Protein AF-A0A6G3MN27-F1 (afdb_monomer_lite)

InterPro domains:
  IPR003674 Oligosaccharyl transferase, STT3 subunit [PTHR13872] (2-127)

Radius of gyration: 28.74 Å; chains: 1; bounding box: 59×29×94 Å

Secondary structure (DSSP, 8-state):
-HHHHH-GGGHHHHHHHHHHHHHHHHHHHHHHHHHHHHHHHHHTS------------SSHHHHHHHHHHHHHHHHHHHHHHHHHHHHHHIIIIIS--SSSEEEE-TTS-EEEE-HHHHHHHHHHHH-

Structure (mmCIF, N/CA/C/O backbone):
data_AF-A0A6G3MN27-F1
#
_entry.id   AF-A0A6G3MN27-F1
#
loop_
_atom_site.group_PDB
_atom_site.id
_atom_site.type_symbol
_atom_site.label_atom_id
_atom_site.label_alt_id
_atom_site.label_comp_id
_atom_site.label_asym_id
_atom_site.label_entity_id
_atom_site.label_seq_id
_atom_site.pdbx_PDB_ins_code
_atom_site.Cartn_x
_atom_site.Cartn_y
_atom_site.Cartn_z
_atom_site.occupancy
_atom_site.B_iso_or_equiv
_atom_site.auth_seq_id
_atom_site.auth_comp_id
_atom_site.auth_asym_id
_atom_site.auth_atom_id
_atom_site.pdbx_PDB_model_num
ATOM 1 N N . SER A 1 1 ? -10.381 -13.792 -5.267 1.00 77.81 1 SER A N 1
ATOM 2 C CA . SER A 1 1 ? -9.095 -14.510 -5.131 1.00 77.81 1 SER A CA 1
ATOM 3 C C . SER A 1 1 ? -8.834 -15.523 -6.241 1.00 77.81 1 SER A C 1
ATOM 5 O O . SER A 1 1 ? -7.753 -15.462 -6.801 1.00 77.81 1 SER A O 1
ATOM 7 N N . TYR A 1 2 ? -9.793 -16.385 -6.619 1.00 86.44 2 TYR A N 1
ATOM 8 C CA . TYR A 1 2 ? -9.610 -17.426 -7.655 1.00 86.44 2 TYR A CA 1
ATOM 9 C C . TYR A 1 2 ? -8.958 -16.919 -8.960 1.00 86.44 2 TYR A C 1
ATOM 11 O O . TYR A 1 2 ? -7.882 -17.378 -9.324 1.00 86.44 2 TYR A O 1
ATOM 19 N N . PHE A 1 3 ? -9.525 -15.891 -9.599 1.00 78.25 3 PHE A N 1
ATOM 20 C CA . PHE A 1 3 ? -8.979 -15.343 -10.851 1.00 78.25 3 PHE A CA 1
ATOM 21 C C . PHE A 1 3 ? -7.600 -14.674 -10.706 1.00 78.25 3 PHE A C 1
ATOM 23 O O . PHE A 1 3 ? -6.769 -14.778 -11.601 1.00 78.25 3 PHE A O 1
ATOM 30 N N . SER A 1 4 ? -7.314 -14.043 -9.563 1.00 80.00 4 SER A N 1
ATOM 31 C CA . SER A 1 4 ? -6.003 -13.426 -9.301 1.00 80.00 4 SER A CA 1
ATOM 32 C C . SER A 1 4 ? -4.892 -14.458 -9.073 1.00 80.00 4 SER A C 1
ATOM 34 O O . SER A 1 4 ? -3.725 -14.100 -9.182 1.00 80.00 4 SER A O 1
ATOM 36 N N . GLY A 1 5 ? -5.234 -15.710 -8.744 1.00 83.94 5 GLY A N 1
ATOM 37 C CA . GLY A 1 5 ? -4.262 -16.795 -8.588 1.00 83.94 5 GLY A CA 1
ATOM 38 C C . GLY A 1 5 ? -3.822 -17.422 -9.913 1.00 83.94 5 GLY A C 1
ATOM 39 O O . GLY A 1 5 ? -2.773 -18.051 -9.964 1.00 83.94 5 GLY A O 1
ATOM 40 N N . VAL A 1 6 ? -4.601 -17.235 -10.986 1.00 88.50 6 VAL A N 1
ATOM 41 C CA . VAL A 1 6 ? -4.345 -17.842 -12.305 1.00 88.50 6 VAL A CA 1
ATOM 42 C C . VAL A 1 6 ? -3.518 -16.921 -13.210 1.00 88.50 6 VAL A C 1
ATOM 44 O O . VAL A 1 6 ? -2.755 -17.400 -14.043 1.00 88.50 6 VAL A O 1
ATOM 47 N N . MET A 1 7 ? -3.633 -15.597 -13.056 1.00 92.00 7 MET A N 1
ATOM 48 C CA . MET A 1 7 ? -2.937 -14.629 -13.910 1.00 92.00 7 MET A CA 1
ATOM 49 C C . MET A 1 7 ? -2.473 -13.404 -13.118 1.00 92.00 7 MET A C 1
ATOM 51 O O . MET A 1 7 ? -3.284 -12.690 -12.533 1.00 92.00 7 MET A O 1
ATOM 55 N N . VAL A 1 8 ? -1.170 -13.101 -13.181 1.00 86.12 8 VAL A N 1
ATOM 56 C CA . VAL A 1 8 ? -0.544 -11.990 -12.432 1.00 86.12 8 VAL A CA 1
ATOM 57 C C . VAL A 1 8 ? -1.164 -10.634 -12.778 1.00 86.12 8 VAL A C 1
ATOM 59 O O . VAL A 1 8 ? -1.385 -9.815 -11.895 1.00 86.12 8 VAL A O 1
ATOM 62 N N . ARG A 1 9 ? -1.525 -10.392 -14.045 1.00 88.75 9 ARG A N 1
ATOM 63 C CA . ARG A 1 9 ? -2.157 -9.125 -14.463 1.00 88.75 9 ARG A CA 1
ATOM 64 C C . ARG A 1 9 ? -3.534 -8.893 -13.828 1.00 88.75 9 ARG A C 1
ATOM 66 O O . ARG A 1 9 ? -3.924 -7.745 -13.645 1.00 88.75 9 ARG A O 1
ATOM 73 N N . LEU A 1 10 ? -4.245 -9.955 -13.440 1.00 87.56 10 LEU A N 1
ATOM 74 C CA . LEU A 1 10 ? -5.561 -9.843 -12.798 1.00 87.56 10 LEU A CA 1
ATOM 75 C C . LEU A 1 10 ? -5.478 -9.412 -11.326 1.00 87.56 10 LEU A C 1
ATOM 77 O O . LEU A 1 10 ? -6.509 -9.203 -10.694 1.00 87.56 10 LEU A O 1
ATOM 81 N N . ILE A 1 11 ? -4.276 -9.209 -10.777 1.00 90.44 11 ILE A N 1
ATOM 82 C CA . ILE A 1 11 ? -4.120 -8.629 -9.440 1.00 90.44 11 ILE A CA 1
ATOM 83 C C . ILE A 1 11 ? -4.647 -7.187 -9.372 1.00 90.44 11 ILE A C 1
ATOM 85 O O . ILE A 1 11 ? -5.184 -6.779 -8.344 1.00 90.44 11 ILE A O 1
ATOM 89 N N . GLN A 1 12 ? -4.575 -6.438 -10.480 1.00 88.94 12 GLN A N 1
ATOM 90 C CA . GLN A 1 12 ? -5.001 -5.034 -10.542 1.00 88.94 12 GLN A CA 1
ATOM 91 C C . GLN A 1 12 ? -6.516 -4.864 -10.343 1.00 88.94 12 GLN A C 1
ATOM 93 O O . GLN A 1 12 ? -6.956 -3.854 -9.799 1.00 88.94 12 GLN A O 1
ATOM 98 N N . THR A 1 13 ? -7.326 -5.856 -10.730 1.00 91.38 13 THR A N 1
ATOM 99 C CA . THR A 1 13 ? -8.786 -5.820 -10.527 1.00 91.38 13 THR A CA 1
ATOM 100 C C . THR A 1 13 ? -9.199 -6.282 -9.129 1.00 91.38 13 THR A C 1
ATOM 102 O O . THR A 1 13 ? -10.297 -5.964 -8.675 1.00 91.38 13 THR A O 1
ATOM 105 N N . LEU A 1 14 ? -8.320 -6.988 -8.410 1.00 89.38 14 LEU A N 1
ATOM 106 C CA . LEU A 1 14 ? -8.550 -7.416 -7.030 1.00 89.38 14 LEU A CA 1
ATOM 107 C C . LEU A 1 14 ? -8.323 -6.273 -6.026 1.00 89.38 14 LEU A C 1
ATOM 109 O O . LEU A 1 14 ? -9.031 -6.194 -5.019 1.00 89.38 14 LEU A O 1
ATOM 113 N N . THR A 1 15 ? -7.362 -5.385 -6.301 1.00 91.31 15 THR A N 1
ATOM 114 C CA . THR A 1 15 ? -6.977 -4.272 -5.420 1.00 91.31 15 THR A CA 1
ATOM 115 C C . THR A 1 15 ? -8.159 -3.429 -4.910 1.00 91.31 15 THR A C 1
ATOM 117 O O . THR A 1 15 ? -8.245 -3.261 -3.691 1.00 91.31 15 THR A O 1
ATOM 120 N N . PRO A 1 16 ? -9.102 -2.933 -5.744 1.00 93.62 16 PRO A N 1
ATOM 121 C CA . PRO A 1 16 ? -10.200 -2.100 -5.246 1.00 93.62 16 PRO A CA 1
ATOM 122 C C . PRO A 1 16 ? -11.128 -2.847 -4.277 1.00 93.62 16 PRO A C 1
ATOM 124 O O . PRO A 1 16 ? -11.489 -2.298 -3.238 1.00 93.62 16 PRO A O 1
ATOM 127 N N . ILE A 1 17 ? -11.450 -4.118 -4.551 1.00 92.69 17 ILE A N 1
ATOM 128 C CA . ILE A 1 17 ? -12.291 -4.935 -3.660 1.00 92.69 17 ILE A CA 1
ATOM 129 C C . ILE A 1 17 ? -11.612 -5.158 -2.305 1.00 92.69 17 ILE A C 1
ATOM 131 O O . ILE A 1 17 ? -12.254 -5.009 -1.265 1.00 92.69 17 ILE A O 1
ATOM 135 N N . VAL A 1 18 ? -10.316 -5.484 -2.294 1.00 93.06 18 VAL A N 1
ATOM 136 C CA . VAL A 1 18 ? -9.578 -5.737 -1.045 1.00 93.06 18 VAL A CA 1
ATOM 137 C C . VAL A 1 18 ? -9.527 -4.484 -0.174 1.00 93.06 18 VAL A C 1
ATOM 139 O O . VAL A 1 18 ? -9.749 -4.576 1.036 1.00 93.06 18 VAL A O 1
ATOM 142 N N . VAL A 1 19 ? -9.301 -3.312 -0.772 1.00 93.81 19 VAL A N 1
ATOM 143 C CA . VAL A 1 19 ? -9.285 -2.039 -0.036 1.00 93.81 19 VAL A CA 1
ATOM 144 C C . VAL A 1 19 ? -10.664 -1.734 0.553 1.00 93.81 19 VAL A C 1
ATOM 146 O O . VAL A 1 19 ? -10.752 -1.400 1.735 1.00 93.81 19 VAL A O 1
ATOM 149 N N . SER A 1 20 ? -11.747 -1.918 -0.208 1.00 95.56 20 SER A N 1
ATOM 150 C CA . SER A 1 20 ? -13.110 -1.703 0.296 1.00 95.56 20 SER A CA 1
ATOM 151 C C . SER A 1 20 ? -13.473 -2.652 1.443 1.00 95.56 20 SER A C 1
ATOM 153 O O . SER A 1 20 ? -13.966 -2.197 2.476 1.00 95.56 20 SER A O 1
ATOM 155 N N . CYS A 1 21 ? -13.189 -3.952 1.315 1.00 94.06 21 CYS A N 1
ATOM 156 C CA . CYS A 1 21 ? -13.440 -4.921 2.386 1.00 94.06 21 CYS A CA 1
ATOM 157 C C . CYS A 1 21 ? -12.616 -4.611 3.645 1.00 94.06 21 CYS A C 1
ATOM 159 O O . CYS A 1 21 ? -13.151 -4.649 4.755 1.00 94.06 21 CYS A O 1
ATOM 161 N N . THR A 1 22 ? -11.342 -4.243 3.477 1.00 93.31 22 THR A N 1
ATOM 162 C CA . THR A 1 22 ? -10.468 -3.849 4.593 1.00 93.31 22 THR A CA 1
ATOM 163 C C . THR A 1 22 ? -11.003 -2.596 5.290 1.00 93.31 22 THR A C 1
ATOM 165 O O . THR A 1 22 ? -11.087 -2.569 6.516 1.00 93.31 22 THR A O 1
ATOM 168 N N . ALA A 1 23 ? -11.447 -1.589 4.530 1.00 93.06 23 ALA A N 1
ATOM 169 C CA . ALA A 1 23 ? -12.023 -0.362 5.080 1.00 93.06 23 ALA A CA 1
ATOM 170 C C . ALA A 1 23 ? -13.299 -0.628 5.897 1.00 93.06 23 ALA A C 1
ATOM 172 O O . ALA A 1 23 ? -13.444 -0.099 7.001 1.00 93.06 23 ALA A O 1
ATOM 173 N N . ILE A 1 24 ? -14.201 -1.482 5.399 1.00 95.50 24 ILE A N 1
ATOM 174 C CA . ILE A 1 24 ? -15.427 -1.862 6.120 1.00 95.50 24 ILE A CA 1
ATOM 175 C C . ILE A 1 24 ? -15.075 -2.612 7.411 1.00 95.50 24 ILE A C 1
ATOM 177 O O . ILE A 1 24 ? -15.589 -2.267 8.476 1.00 95.50 24 ILE A O 1
ATOM 181 N N . SER A 1 25 ? -14.165 -3.589 7.336 1.00 91.62 25 SER A N 1
ATOM 182 C CA . SER A 1 25 ? -13.740 -4.380 8.497 1.00 91.62 25 SER A CA 1
ATOM 183 C C . SER A 1 25 ? -13.124 -3.503 9.588 1.00 91.62 25 SER A C 1
ATOM 185 O O . SER A 1 25 ? -13.502 -3.604 10.755 1.00 91.62 25 SER A O 1
ATOM 187 N N . VAL A 1 26 ? -12.215 -2.598 9.215 1.00 91.38 26 VAL A N 1
ATOM 188 C CA . VAL A 1 26 ? -11.583 -1.666 10.160 1.00 91.38 26 VAL A CA 1
ATOM 189 C C . VAL A 1 26 ? -12.606 -0.678 10.726 1.00 91.38 26 VAL A C 1
ATOM 191 O O . VAL A 1 26 ? -12.564 -0.377 11.917 1.00 91.38 26 VAL A O 1
ATOM 194 N N . SER A 1 27 ? -13.566 -0.211 9.921 1.00 92.62 27 SER A N 1
ATOM 195 C CA . SER A 1 27 ? -14.625 0.693 10.388 1.00 92.62 27 SER A CA 1
ATOM 196 C C . SER A 1 27 ? -15.507 0.053 11.464 1.00 92.62 27 SER A C 1
ATOM 198 O O . SER A 1 27 ? -15.768 0.676 12.495 1.00 92.62 27 SER A O 1
ATOM 200 N N . VAL A 1 28 ? -15.948 -1.193 11.255 1.00 92.06 28 VAL A N 1
ATOM 201 C CA . VAL A 1 28 ? -16.747 -1.941 12.242 1.00 92.06 28 VAL A CA 1
ATOM 202 C C . VAL A 1 28 ? -15.942 -2.164 13.518 1.00 92.06 28 VAL A C 1
ATOM 204 O O . VAL A 1 28 ? -16.436 -1.912 14.617 1.00 92.06 28 VAL A O 1
ATOM 207 N N . LEU A 1 29 ? -14.680 -2.558 13.368 1.00 87.69 29 LEU A N 1
ATOM 208 C CA . LEU A 1 29 ? -13.786 -2.818 14.483 1.00 87.69 29 LEU A CA 1
ATOM 209 C C . LEU A 1 29 ? -13.573 -1.553 15.337 1.00 87.69 29 LEU A C 1
ATOM 211 O O . LEU A 1 29 ? -13.810 -1.587 16.543 1.00 87.69 29 LEU A O 1
ATOM 215 N N . LEU A 1 30 ? -13.262 -0.407 14.723 1.00 87.50 30 LEU A N 1
ATOM 216 C CA . LEU A 1 30 ? -13.124 0.869 15.436 1.00 87.50 30 LEU A CA 1
ATOM 217 C C . LEU A 1 30 ? -14.424 1.307 16.126 1.00 87.50 30 LEU A C 1
ATOM 219 O O . LEU A 1 30 ? -14.375 1.773 17.263 1.00 87.50 30 LEU A O 1
ATOM 223 N N . LYS A 1 31 ? -15.594 1.128 15.492 1.00 87.19 31 LYS A N 1
ATOM 224 C CA . LYS A 1 31 ? -16.891 1.448 16.120 1.00 87.19 31 LYS A CA 1
ATOM 225 C C . LYS A 1 31 ? -17.103 0.669 17.419 1.00 87.19 31 LYS A C 1
ATOM 227 O O . LYS A 1 31 ? -17.524 1.269 18.406 1.00 87.19 31 LYS A O 1
ATOM 232 N N . HIS A 1 32 ? -16.778 -0.624 17.441 1.00 84.81 32 HIS A N 1
ATOM 233 C CA . HIS A 1 32 ? -16.882 -1.434 18.657 1.00 84.81 32 HIS A CA 1
ATOM 234 C C . HIS A 1 32 ? -15.942 -0.943 19.765 1.00 84.81 32 HIS A C 1
ATOM 236 O O . HIS A 1 32 ? -16.381 -0.813 20.908 1.00 84.81 32 HIS A O 1
ATOM 242 N N . TYR A 1 33 ? -14.693 -0.593 19.437 1.00 81.88 33 TYR A N 1
ATOM 243 C CA . TYR A 1 33 ? -13.749 -0.059 20.426 1.00 81.88 33 TYR A CA 1
ATOM 244 C C . TYR A 1 33 ? -14.163 1.322 20.964 1.00 81.88 33 TYR A C 1
ATOM 246 O O . TYR A 1 33 ? -14.078 1.546 22.170 1.00 81.88 33 TYR A O 1
ATOM 254 N N . PHE A 1 34 ? -14.691 2.221 20.123 1.00 79.06 34 PHE A N 1
ATOM 255 C CA . PHE A 1 34 ? -15.171 3.538 20.571 1.00 79.06 34 PHE A CA 1
ATOM 256 C C . PHE A 1 34 ? -16.440 3.469 21.431 1.00 79.06 34 PHE A C 1
ATOM 258 O O . PHE A 1 34 ? -16.592 4.260 22.363 1.00 79.06 34 PHE A O 1
ATOM 265 N N . VAL A 1 35 ? -17.367 2.549 21.136 1.00 77.81 35 VAL A N 1
ATOM 266 C CA . VAL A 1 35 ? -18.552 2.326 21.985 1.00 77.81 35 VAL A CA 1
ATOM 267 C C . VAL A 1 35 ? -18.125 1.785 23.348 1.00 77.81 35 VAL A C 1
ATOM 269 O O . VAL A 1 35 ? -18.562 2.314 24.366 1.00 77.81 35 VAL A O 1
ATOM 272 N N . LEU A 1 36 ? -17.212 0.810 23.369 1.00 70.31 36 LEU A N 1
ATOM 273 C CA . LEU A 1 36 ? -16.670 0.242 24.602 1.00 70.31 36 LEU A CA 1
ATOM 274 C C . LEU A 1 36 ? -15.967 1.306 25.461 1.00 70.31 36 LEU A C 1
ATOM 276 O O . LEU A 1 36 ? -16.205 1.384 26.664 1.00 70.31 36 LEU A O 1
ATOM 280 N N . GLU A 1 37 ? -15.173 2.184 24.844 1.00 72.44 37 GLU A N 1
ATOM 281 C CA . GLU A 1 37 ? -14.528 3.302 25.540 1.00 72.44 37 GLU A CA 1
ATOM 282 C C . GLU A 1 37 ? -15.552 4.279 26.149 1.00 72.44 37 GLU A C 1
ATOM 284 O O . GLU A 1 37 ? -15.391 4.712 27.293 1.00 72.44 37 GLU A O 1
ATOM 289 N N . LYS A 1 38 ? -16.631 4.607 25.421 1.00 74.06 38 LYS A N 1
ATOM 290 C CA . LYS A 1 38 ? -17.709 5.470 25.935 1.00 74.06 38 LYS A CA 1
ATOM 291 C C . LYS A 1 38 ? -18.432 4.836 27.120 1.00 74.06 38 LYS A C 1
ATOM 293 O O . LYS A 1 38 ? -18.606 5.508 28.134 1.00 74.06 38 LYS A O 1
ATOM 298 N N . THR A 1 39 ? -18.784 3.553 27.038 1.00 69.88 39 THR A N 1
ATOM 299 C CA . THR A 1 39 ? -19.450 2.832 28.134 1.00 69.88 39 THR A CA 1
ATOM 300 C C . THR A 1 39 ? -18.577 2.777 29.390 1.00 69.88 39 THR A C 1
ATOM 302 O O . THR A 1 39 ? -19.077 2.986 30.495 1.00 69.88 39 THR A O 1
ATOM 305 N N . ILE A 1 40 ? -17.261 2.576 29.244 1.00 66.38 40 ILE A N 1
ATOM 306 C CA . ILE A 1 40 ? -16.333 2.560 30.385 1.00 66.38 40 ILE A CA 1
ATOM 307 C C . ILE A 1 40 ? -16.148 3.967 30.986 1.00 66.38 40 ILE A C 1
ATOM 309 O O . ILE A 1 40 ? -16.077 4.111 32.209 1.00 66.38 40 ILE A O 1
ATOM 313 N N . LYS A 1 41 ? -16.123 5.022 30.159 1.00 67.62 41 LYS A N 1
ATOM 314 C CA . LYS A 1 41 ? -16.069 6.422 30.625 1.00 67.62 41 LYS A CA 1
ATOM 315 C C . LYS A 1 41 ? -17.361 6.891 31.302 1.00 67.62 41 LYS A C 1
ATOM 317 O O . LYS A 1 41 ? -17.310 7.746 32.181 1.00 67.62 41 LYS A O 1
ATOM 322 N N . GLU A 1 42 ? -18.518 6.370 30.905 1.00 64.44 42 GLU A N 1
ATOM 323 C CA . GLU A 1 42 ? -19.799 6.675 31.555 1.00 64.44 42 GLU A CA 1
ATOM 324 C C . GLU A 1 42 ? -19.955 5.930 32.886 1.00 64.44 42 GLU A C 1
ATOM 326 O O . GLU A 1 42 ? -20.435 6.521 33.852 1.00 64.44 42 GLU A O 1
ATOM 331 N N . ALA A 1 43 ? -19.453 4.693 32.981 1.00 58.97 43 ALA A N 1
ATOM 332 C CA . ALA A 1 43 ? -19.420 3.923 34.225 1.00 58.97 43 ALA A CA 1
ATOM 333 C C . ALA A 1 43 ? -18.466 4.502 35.293 1.00 58.97 43 ALA A C 1
ATOM 335 O O . ALA A 1 43 ? -18.627 4.208 36.477 1.00 58.97 43 ALA A O 1
ATOM 336 N N . SER A 1 44 ? -17.485 5.3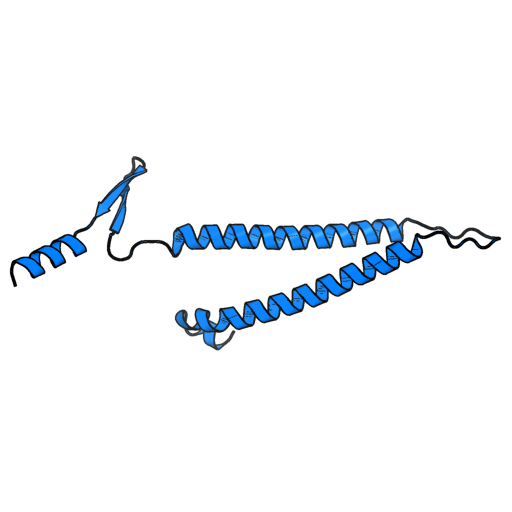26 34.904 1.00 56.44 44 SER A N 1
ATOM 337 C CA . SER A 1 44 ? -16.540 5.976 35.826 1.00 56.44 44 SER A CA 1
ATOM 338 C C . SER A 1 44 ? -16.947 7.388 36.274 1.00 56.44 44 SER A C 1
ATOM 340 O O . SER A 1 44 ? -16.284 7.960 37.142 1.00 56.44 44 SER A O 1
ATOM 342 N N . LYS A 1 45 ? -18.048 7.960 35.757 1.00 39.41 45 LYS A N 1
ATOM 343 C CA . LYS A 1 45 ? -18.606 9.215 36.295 1.00 39.41 45 LYS A CA 1
ATOM 344 C C . LYS A 1 45 ? -19.342 8.933 37.615 1.00 39.41 45 LYS A C 1
ATOM 346 O O . LYS A 1 45 ? -20.204 8.056 37.647 1.00 39.41 45 LYS A O 1
ATOM 351 N N . PRO A 1 46 ? -19.061 9.667 38.710 1.00 39.25 46 PRO A N 1
ATOM 352 C CA . PRO A 1 46 ? -19.656 9.366 40.003 1.00 39.25 46 PRO A CA 1
ATOM 353 C C . PRO A 1 46 ? -21.136 9.762 39.994 1.00 39.25 46 PRO A C 1
ATOM 355 O O . PRO A 1 46 ? -21.484 10.943 39.969 1.00 39.25 46 PRO A O 1
ATOM 358 N N . VAL A 1 47 ? -22.028 8.770 40.040 1.00 40.56 47 VAL A N 1
ATOM 359 C CA . VAL A 1 47 ? -23.439 8.994 40.365 1.00 40.56 47 VAL A CA 1
ATOM 360 C C . VAL A 1 47 ? -23.522 9.289 41.860 1.00 40.56 47 VAL A C 1
ATOM 362 O O . VAL A 1 47 ? -23.401 8.405 42.706 1.00 40.56 47 VAL A O 1
ATOM 365 N N . VAL A 1 48 ? -23.729 10.562 42.193 1.00 40.22 48 VAL A N 1
ATOM 366 C CA . VAL A 1 48 ? -24.129 11.003 43.530 1.00 40.22 48 VAL A CA 1
ATOM 367 C C . VAL A 1 48 ? -25.477 10.356 43.859 1.00 40.22 48 VAL A C 1
ATOM 369 O O . VAL A 1 48 ? -26.513 10.841 43.415 1.00 40.22 48 VAL A O 1
ATOM 372 N N . LYS A 1 49 ? -25.486 9.268 44.640 1.00 30.11 49 LYS A N 1
ATOM 373 C CA . LYS A 1 49 ? -26.609 8.882 45.512 1.00 30.11 49 LYS A CA 1
ATOM 374 C C . LYS A 1 49 ? -26.147 7.897 46.590 1.00 30.11 49 LYS A C 1
ATOM 376 O O . LYS A 1 49 ? -25.357 6.992 46.362 1.00 30.11 49 LYS A O 1
ATOM 381 N N . LYS A 1 50 ? -26.606 8.185 47.805 1.00 31.17 50 LYS A N 1
ATOM 382 C CA . LYS A 1 50 ? -26.114 7.704 49.096 1.00 31.17 50 LYS A CA 1
ATOM 383 C C . LYS A 1 50 ? -26.319 6.196 49.322 1.00 31.17 50 LYS A C 1
ATOM 385 O O . LYS A 1 50 ? -27.367 5.647 49.003 1.00 31.17 50 LYS A O 1
ATOM 390 N N . THR A 1 51 ? -25.395 5.656 50.124 1.00 28.61 51 THR A N 1
ATOM 391 C CA . THR A 1 51 ? -25.503 4.526 51.077 1.00 28.61 51 THR A CA 1
ATOM 392 C C . THR A 1 51 ? -25.377 3.066 50.596 1.00 28.61 51 THR A C 1
ATOM 394 O O . THR A 1 51 ? -26.301 2.493 50.040 1.00 28.61 51 THR A O 1
ATOM 397 N N . LYS A 1 52 ? -24.293 2.453 51.115 1.00 30.42 52 LYS A N 1
ATOM 398 C CA . LYS A 1 52 ? -24.131 1.099 51.699 1.00 30.42 52 LYS A CA 1
ATOM 399 C C . LYS A 1 52 ? -23.662 -0.081 50.820 1.00 30.42 52 LYS A C 1
ATOM 401 O O . LYS A 1 52 ? -24.383 -0.583 49.974 1.00 30.42 52 LYS A O 1
ATOM 406 N N . LYS A 1 53 ? -22.530 -0.623 51.309 1.00 25.62 53 LYS A N 1
ATOM 407 C CA . LYS A 1 53 ? -21.914 -1.960 51.174 1.00 25.62 53 LYS A CA 1
ATOM 408 C C . LYS A 1 53 ? -20.992 -2.174 49.968 1.00 25.62 53 LYS A C 1
ATOM 410 O O . LYS A 1 53 ? -21.389 -2.060 48.820 1.00 25.62 53 LYS A O 1
ATOM 415 N N . GLY A 1 54 ? -19.730 -2.453 50.306 1.00 35.25 54 GLY A N 1
ATOM 416 C CA . GLY A 1 54 ? -18.608 -2.594 49.391 1.00 35.25 54 GLY A CA 1
ATOM 417 C C . GLY A 1 54 ? -18.771 -3.750 48.413 1.00 35.25 54 GLY A C 1
ATOM 418 O O . GLY A 1 54 ? -19.088 -4.870 48.804 1.00 35.25 54 GLY A O 1
ATOM 419 N N . ALA A 1 55 ? -18.497 -3.445 47.152 1.00 35.34 55 ALA A N 1
ATOM 420 C CA . ALA A 1 55 ? -18.179 -4.391 46.096 1.00 35.34 55 ALA A CA 1
ATOM 421 C C . ALA A 1 55 ? -16.799 -3.990 45.540 1.00 35.34 55 ALA A C 1
ATOM 423 O O . ALA A 1 55 ? -16.496 -2.791 45.516 1.00 35.34 55 ALA A O 1
ATOM 424 N N . PRO A 1 56 ? -15.944 -4.945 45.136 1.00 40.06 56 PRO A N 1
ATOM 425 C CA . PRO A 1 56 ? -14.606 -4.641 44.655 1.00 40.06 56 PRO A CA 1
ATOM 426 C C . PRO A 1 56 ? -14.731 -3.992 43.276 1.00 40.06 56 PRO A C 1
ATOM 428 O O . PRO A 1 56 ? -14.994 -4.650 42.274 1.00 40.06 56 PRO A O 1
ATOM 431 N N . VAL A 1 57 ? -14.586 -2.675 43.221 1.00 53.59 57 VAL A N 1
ATOM 432 C CA . VAL A 1 57 ? -14.368 -1.968 41.962 1.00 53.59 57 VAL A CA 1
ATOM 433 C C . VAL A 1 57 ? -12.862 -2.033 41.686 1.00 53.59 57 VAL A C 1
ATOM 435 O O . VAL A 1 57 ? -12.085 -1.796 42.602 1.00 53.59 57 VAL A O 1
ATOM 438 N N . SER A 1 58 ? -12.487 -2.319 40.431 1.00 53.50 58 SER A N 1
ATOM 439 C CA . SER A 1 58 ? -11.281 -1.799 39.751 1.00 53.50 58 SER A CA 1
ATOM 440 C C . SER A 1 58 ? -10.021 -2.657 39.489 1.00 53.50 58 SER A C 1
ATOM 442 O O . SER A 1 58 ? -8.962 -2.056 39.333 1.00 53.50 58 SER A O 1
ATOM 444 N N . SER A 1 59 ? -10.064 -3.989 39.324 1.00 54.28 59 SER A N 1
ATOM 445 C CA . SER A 1 59 ? -8.988 -4.691 38.564 1.00 54.28 59 SER A CA 1
ATOM 446 C C . SER A 1 59 ? -9.388 -4.947 37.110 1.00 54.28 59 SER A C 1
ATOM 4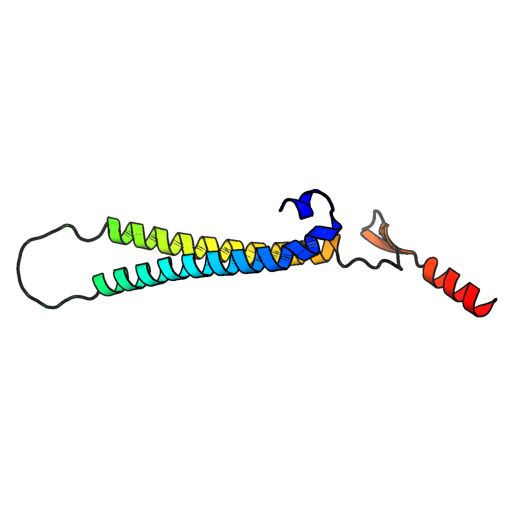48 O O . SER A 1 59 ? -8.662 -4.587 36.184 1.00 54.28 59 SER A O 1
ATOM 450 N N . ASP A 1 60 ? -10.592 -5.479 36.897 1.00 64.12 60 ASP A N 1
ATOM 451 C CA . ASP A 1 60 ? -11.045 -5.918 35.571 1.00 64.12 60 ASP A CA 1
ATOM 452 C C . ASP A 1 60 ? -11.335 -4.744 34.627 1.00 64.12 60 ASP A C 1
ATOM 454 O O . ASP A 1 60 ? -11.069 -4.819 33.427 1.00 64.12 60 ASP A O 1
ATOM 458 N N . SER A 1 61 ? -11.796 -3.606 35.157 1.00 67.81 61 SER A N 1
ATOM 459 C CA . SER A 1 61 ? -11.983 -2.379 34.371 1.00 67.81 61 SER A CA 1
ATOM 460 C C . SER A 1 61 ? -10.656 -1.729 33.958 1.00 67.81 61 SER A C 1
ATOM 462 O O . SER A 1 61 ? -10.574 -1.093 32.910 1.00 67.81 61 SER A O 1
ATOM 464 N N . MET A 1 62 ? -9.593 -1.898 34.750 1.00 70.75 62 MET A N 1
ATOM 465 C CA . MET A 1 62 ? -8.265 -1.383 34.411 1.00 70.75 62 MET A CA 1
ATOM 466 C C . MET A 1 62 ? -7.606 -2.255 33.341 1.00 70.75 62 MET A C 1
ATOM 468 O O . MET A 1 62 ? -7.110 -1.729 32.347 1.00 70.75 62 MET A O 1
ATOM 472 N N . LEU A 1 63 ? -7.678 -3.580 33.498 1.00 76.12 63 LEU A N 1
ATOM 473 C CA . LEU A 1 63 ? -7.184 -4.531 32.504 1.00 76.12 63 LEU A CA 1
ATOM 474 C C . LEU A 1 63 ? -7.897 -4.348 31.162 1.00 76.12 63 LEU A C 1
ATOM 476 O O . LEU A 1 63 ? -7.234 -4.219 30.138 1.00 76.12 63 LEU A O 1
ATOM 480 N N . THR A 1 64 ? -9.228 -4.249 31.151 1.00 76.62 64 THR A N 1
ATOM 481 C CA . THR A 1 64 ? -9.992 -4.030 29.909 1.00 76.62 64 THR A CA 1
ATOM 482 C C . THR A 1 64 ? -9.636 -2.713 29.215 1.00 76.62 64 THR A C 1
ATOM 484 O O . THR A 1 64 ? -9.489 -2.716 27.997 1.00 76.62 64 THR A O 1
ATOM 487 N N . ASN A 1 65 ? -9.395 -1.621 29.948 1.00 77.69 65 ASN A N 1
ATOM 488 C CA . ASN A 1 65 ? -8.911 -0.357 29.370 1.00 77.69 65 ASN A CA 1
ATOM 489 C C . ASN A 1 65 ? -7.490 -0.452 28.791 1.00 77.69 65 ASN A C 1
ATOM 491 O O . ASN A 1 65 ? -7.185 0.144 27.754 1.00 77.69 65 ASN A O 1
ATOM 495 N N . ILE A 1 66 ? -6.604 -1.204 29.446 1.00 83.69 66 ILE A N 1
ATOM 496 C CA . ILE A 1 66 ? -5.247 -1.450 28.943 1.00 83.69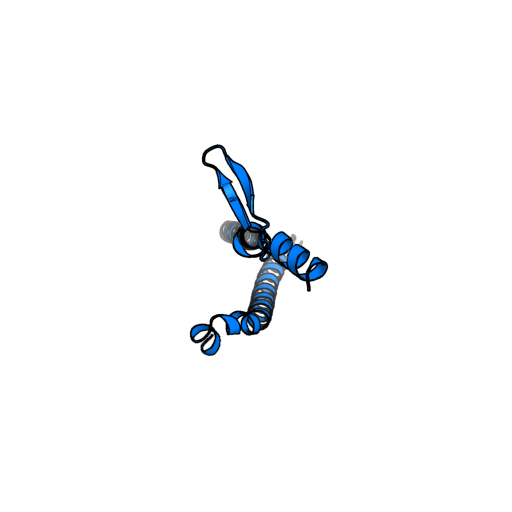 66 ILE A CA 1
ATOM 497 C C . ILE A 1 66 ? -5.312 -2.306 27.672 1.00 83.69 66 ILE A C 1
ATOM 499 O O . ILE A 1 66 ? -4.657 -1.984 26.686 1.00 83.69 66 ILE A O 1
ATOM 503 N N . PHE A 1 67 ? -6.152 -3.344 27.641 1.00 82.75 67 PHE A N 1
ATOM 504 C CA . PHE A 1 67 ? -6.336 -4.182 26.454 1.00 82.75 67 PHE A CA 1
ATOM 505 C C . PHE A 1 67 ? -6.951 -3.416 25.275 1.00 82.75 67 PHE A C 1
ATOM 507 O O . PHE A 1 67 ? -6.485 -3.567 24.146 1.00 82.75 67 PHE A O 1
ATOM 514 N N . THR A 1 68 ? -7.961 -2.571 25.503 1.00 81.12 68 THR A N 1
ATOM 515 C CA . THR A 1 68 ? -8.580 -1.775 24.428 1.00 81.12 68 THR A CA 1
ATOM 516 C C . THR A 1 68 ? -7.630 -0.718 23.876 1.00 81.12 68 THR A C 1
ATOM 518 O O . THR A 1 68 ? -7.512 -0.583 22.657 1.00 81.12 68 THR A O 1
ATOM 521 N N . SER A 1 69 ? -6.897 -0.017 24.745 1.00 81.88 69 SER A N 1
ATOM 522 C CA . SER A 1 69 ? -5.883 0.955 24.319 1.00 81.88 69 SER A CA 1
ATOM 523 C C . SER A 1 69 ? -4.703 0.290 23.600 1.00 81.88 69 SER A C 1
ATOM 525 O O . SER A 1 69 ? -4.281 0.782 22.554 1.00 81.88 69 SER A O 1
ATOM 527 N N . ALA A 1 70 ? -4.227 -0.866 24.074 1.00 88.31 70 ALA A N 1
ATOM 528 C CA . ALA A 1 70 ? -3.175 -1.633 23.406 1.00 88.31 70 ALA A CA 1
ATOM 529 C C . ALA A 1 70 ? -3.600 -2.110 22.007 1.00 88.31 70 ALA A C 1
ATOM 531 O O . ALA A 1 70 ? -2.819 -2.004 21.061 1.00 88.31 70 ALA A O 1
ATOM 532 N N . MET A 1 71 ? -4.843 -2.577 21.846 1.00 86.19 71 MET A N 1
ATOM 533 C CA . MET A 1 71 ? -5.382 -2.977 20.540 1.00 86.19 71 MET A CA 1
ATOM 534 C C . MET A 1 71 ? -5.471 -1.799 19.559 1.00 86.19 71 MET A C 1
ATOM 536 O O . MET A 1 71 ? -5.100 -1.946 18.396 1.00 86.19 71 MET A O 1
ATOM 540 N N . LEU A 1 72 ? -5.893 -0.615 20.016 1.00 87.12 72 LEU A N 1
ATOM 541 C CA . LEU A 1 72 ? -5.921 0.593 19.179 1.00 87.12 72 LEU A CA 1
ATOM 542 C C . LEU A 1 72 ? -4.517 1.029 18.736 1.00 87.12 72 LEU A C 1
ATOM 544 O O . LEU A 1 72 ? -4.314 1.360 17.565 1.00 87.12 72 LEU A O 1
ATOM 548 N N . ILE A 1 73 ? -3.540 0.988 19.646 1.00 90.56 73 ILE A N 1
ATOM 549 C CA . ILE A 1 73 ? -2.135 1.283 19.328 1.00 90.56 73 ILE A CA 1
ATOM 550 C C . ILE A 1 73 ? -1.602 0.275 18.306 1.00 90.56 73 ILE A C 1
ATOM 552 O O . ILE A 1 73 ? -0.970 0.673 17.329 1.00 90.56 73 ILE A O 1
ATOM 556 N N . PHE A 1 74 ? -1.899 -1.013 18.483 1.00 91.00 74 PHE A N 1
ATOM 557 C CA . PHE A 1 74 ? -1.486 -2.060 17.552 1.00 91.00 74 PHE A CA 1
ATOM 558 C C . PHE A 1 74 ? -2.029 -1.825 16.135 1.00 91.00 74 PHE A C 1
ATOM 560 O O . PHE A 1 74 ? -1.266 -1.849 15.171 1.00 91.00 74 PHE A O 1
ATOM 567 N N . ILE A 1 75 ? -3.320 -1.505 16.001 1.00 90.62 75 ILE A N 1
ATOM 568 C CA . ILE A 1 75 ? -3.938 -1.190 14.702 1.00 90.62 75 ILE A CA 1
ATOM 569 C C . ILE A 1 75 ? -3.265 0.027 14.056 1.00 90.62 75 ILE A C 1
ATOM 571 O O . ILE A 1 75 ? -2.961 0.000 12.864 1.00 90.62 75 ILE A O 1
ATOM 575 N N . SER A 1 76 ? -2.984 1.072 14.839 1.00 90.31 76 SER A N 1
ATOM 576 C CA . SER A 1 76 ? -2.261 2.260 14.367 1.00 90.31 76 SER A CA 1
ATOM 577 C C . SER A 1 76 ? -0.862 1.911 13.834 1.00 90.31 76 SER A C 1
ATOM 579 O O . SER A 1 76 ? -0.483 2.343 12.742 1.00 90.31 76 SER A O 1
ATOM 581 N N . LEU A 1 77 ? -0.116 1.053 14.540 1.00 94.69 77 LEU A N 1
ATOM 582 C CA . LEU A 1 77 ? 1.200 0.578 14.100 1.00 94.69 77 LEU A CA 1
ATOM 583 C C . LEU A 1 77 ? 1.128 -0.228 12.796 1.00 94.69 77 LEU A C 1
ATOM 585 O O . LEU A 1 77 ? 1.978 -0.040 11.924 1.00 94.69 77 LEU A O 1
ATOM 589 N N . CYS A 1 78 ? 0.109 -1.075 12.619 1.00 93.81 78 CYS A N 1
ATOM 590 C CA . CYS A 1 78 ? -0.106 -1.795 11.361 1.00 93.81 78 CYS A CA 1
ATOM 591 C C . CYS A 1 78 ? -0.308 -0.835 10.177 1.00 93.81 78 CYS A C 1
ATOM 593 O O . CYS A 1 78 ? 0.268 -1.056 9.112 1.00 93.81 78 CYS A O 1
ATOM 595 N N . PHE A 1 79 ? -1.068 0.252 10.359 1.00 93.69 79 PHE A N 1
ATOM 596 C CA . PHE A 1 79 ? -1.250 1.272 9.319 1.00 93.69 79 PHE A CA 1
ATOM 597 C C . PHE A 1 79 ? 0.041 2.038 9.009 1.00 93.69 79 PHE A C 1
ATOM 599 O O . PHE A 1 79 ? 0.354 2.262 7.839 1.00 93.69 79 PHE A O 1
ATOM 606 N N . MET A 1 80 ? 0.825 2.391 10.029 1.00 95.44 80 MET A N 1
ATOM 607 C CA . MET A 1 80 ? 2.132 3.029 9.828 1.00 95.44 80 MET A CA 1
ATOM 608 C C . MET A 1 80 ? 3.091 2.114 9.058 1.00 95.44 80 MET A C 1
ATOM 610 O O . MET A 1 80 ? 3.734 2.546 8.098 1.00 95.44 80 MET A O 1
ATOM 614 N N . HIS A 1 81 ? 3.143 0.832 9.431 1.00 95.38 81 HIS A N 1
ATOM 615 C CA . HIS A 1 81 ? 3.936 -0.168 8.723 1.00 95.38 81 HIS A CA 1
ATOM 616 C C . HIS A 1 81 ? 3.470 -0.342 7.272 1.00 95.38 81 HIS A C 1
ATOM 618 O O . HIS A 1 81 ? 4.305 -0.405 6.372 1.00 95.38 81 HIS A O 1
ATOM 624 N N . PHE A 1 82 ? 2.156 -0.353 7.029 1.00 95.75 82 PHE A N 1
ATOM 625 C CA . PHE A 1 82 ? 1.587 -0.428 5.684 1.00 95.75 82 PHE A CA 1
ATOM 626 C C . PHE A 1 82 ? 2.076 0.721 4.789 1.00 95.75 82 PHE A C 1
ATOM 628 O O . PHE A 1 82 ? 2.548 0.468 3.682 1.00 95.75 82 PHE A O 1
ATOM 635 N N . VAL A 1 83 ? 2.057 1.967 5.277 1.00 96.75 83 VAL A N 1
ATOM 636 C CA . VAL A 1 83 ? 2.551 3.126 4.510 1.00 96.75 83 VAL A CA 1
ATOM 637 C C . VAL A 1 83 ? 4.043 2.991 4.204 1.00 96.75 83 VAL A C 1
ATOM 639 O O . VAL A 1 83 ? 4.454 3.155 3.052 1.00 96.75 83 VAL A O 1
ATOM 642 N N . ILE A 1 84 ? 4.862 2.649 5.205 1.00 97.25 84 ILE A N 1
ATOM 643 C CA . ILE A 1 84 ? 6.308 2.454 5.015 1.00 97.25 84 ILE A CA 1
ATOM 644 C C . ILE A 1 84 ? 6.569 1.356 3.975 1.00 97.25 84 ILE A C 1
ATOM 646 O O . ILE A 1 84 ? 7.358 1.565 3.052 1.00 97.25 84 ILE A O 1
ATOM 650 N N . HIS A 1 85 ? 5.867 0.225 4.078 1.00 96.81 85 HIS A N 1
ATOM 651 C CA . HIS A 1 85 ? 5.994 -0.901 3.160 1.00 96.81 85 HIS A CA 1
ATOM 652 C C . HIS A 1 85 ? 5.610 -0.520 1.727 1.00 96.81 85 HIS A C 1
ATOM 654 O O . HIS A 1 85 ? 6.408 -0.711 0.812 1.00 96.81 85 HIS A O 1
ATOM 660 N N . CYS A 1 86 ? 4.431 0.077 1.521 1.00 94.31 86 CYS A N 1
ATOM 661 C CA . CYS A 1 86 ? 3.992 0.513 0.195 1.00 94.31 86 CYS A CA 1
ATOM 662 C C . CYS A 1 86 ? 4.994 1.483 -0.432 1.00 94.31 86 CYS A C 1
ATOM 664 O O . CYS A 1 86 ? 5.329 1.359 -1.614 1.00 94.31 86 CYS A O 1
ATOM 666 N N . THR A 1 87 ? 5.520 2.416 0.362 1.00 96.00 87 THR A N 1
ATOM 667 C CA . THR A 1 87 ? 6.471 3.402 -0.146 1.00 96.00 87 THR A CA 1
ATOM 668 C C . THR A 1 87 ? 7.831 2.776 -0.465 1.00 96.00 87 THR A C 1
ATOM 670 O O . THR A 1 87 ? 8.446 3.132 -1.465 1.00 96.00 87 THR A O 1
ATOM 673 N N . HIS A 1 88 ? 8.305 1.822 0.337 1.00 96.12 88 HIS A N 1
ATOM 674 C CA . HIS A 1 88 ? 9.520 1.062 0.035 1.00 96.12 88 HIS A CA 1
ATOM 675 C C . HIS A 1 88 ? 9.367 0.235 -1.251 1.00 96.12 88 HIS A C 1
ATOM 677 O O . HIS A 1 88 ? 10.176 0.361 -2.168 1.00 96.12 88 HIS A O 1
ATOM 683 N N . THR A 1 89 ? 8.296 -0.555 -1.358 1.00 95.56 89 THR A N 1
ATOM 684 C CA . THR A 1 89 ? 8.043 -1.423 -2.516 1.00 95.56 89 THR A CA 1
ATOM 685 C C . THR A 1 89 ? 7.888 -0.616 -3.807 1.00 95.56 89 THR A C 1
ATOM 687 O O . THR A 1 89 ? 8.422 -1.001 -4.845 1.00 95.56 89 THR A O 1
ATOM 690 N N . THR A 1 90 ? 7.220 0.541 -3.748 1.00 95.38 90 THR A N 1
ATOM 691 C CA . THR A 1 90 ? 7.066 1.426 -4.915 1.00 95.38 90 THR A CA 1
ATOM 692 C C . THR A 1 90 ? 8.417 1.934 -5.410 1.00 95.38 90 THR A C 1
ATOM 694 O O . THR A 1 90 ? 8.697 1.841 -6.603 1.00 95.38 90 THR A O 1
ATOM 697 N N . ARG A 1 91 ? 9.269 2.401 -4.486 1.00 89.12 91 ARG A N 1
ATOM 698 C CA . ARG A 1 91 ? 10.599 2.946 -4.800 1.00 89.12 91 ARG A CA 1
ATOM 699 C C . ARG A 1 91 ? 11.542 1.916 -5.419 1.00 89.12 91 ARG A C 1
ATOM 701 O O . ARG A 1 91 ? 12.319 2.266 -6.298 1.00 89.12 91 ARG A O 1
ATOM 708 N N . VAL A 1 92 ? 11.508 0.673 -4.936 1.00 90.06 92 VAL A N 1
ATOM 709 C CA . VAL A 1 92 ? 12.475 -0.360 -5.345 1.00 90.06 92 VAL A CA 1
ATOM 710 C C . VAL A 1 92 ? 12.019 -1.117 -6.590 1.00 90.06 92 VAL A C 1
ATOM 712 O O . VAL A 1 92 ? 12.836 -1.399 -7.460 1.00 90.06 92 VAL A O 1
ATOM 715 N N . SER A 1 93 ? 10.735 -1.467 -6.689 1.00 89.50 93 SER A N 1
ATOM 716 C CA . SER A 1 93 ? 10.272 -2.434 -7.696 1.00 89.50 93 SER A CA 1
ATOM 717 C C . SER A 1 93 ? 9.437 -1.828 -8.819 1.00 89.50 93 SER A C 1
ATOM 719 O O . SER A 1 93 ? 9.363 -2.425 -9.888 1.00 89.50 93 SER A O 1
ATOM 721 N N . TYR A 1 94 ? 8.794 -0.677 -8.596 1.00 90.06 94 TYR A N 1
ATOM 722 C CA . TYR A 1 94 ? 7.819 -0.130 -9.548 1.00 90.06 94 TYR A CA 1
ATOM 723 C C . TYR A 1 94 ? 8.258 1.180 -10.216 1.00 90.06 94 TYR A C 1
ATOM 725 O O . TYR A 1 94 ? 7.786 1.471 -11.310 1.00 90.06 94 TYR A O 1
ATOM 733 N N . SER A 1 95 ? 9.155 1.966 -9.610 1.00 90.88 95 SER A N 1
ATOM 734 C CA . SER A 1 95 ? 9.561 3.286 -10.124 1.00 90.88 95 SER A CA 1
ATOM 735 C C . SER A 1 95 ? 10.860 3.303 -10.950 1.00 90.88 95 SER A C 1
ATOM 737 O O . SER A 1 95 ? 11.535 4.329 -10.994 1.00 90.88 95 SER A O 1
ATOM 739 N N . GLY A 1 96 ? 11.239 2.191 -11.588 1.00 84.44 96 GLY A N 1
ATOM 740 C CA . GLY A 1 96 ? 12.418 2.125 -12.463 1.00 84.44 96 GLY A CA 1
ATOM 741 C C . GLY A 1 96 ? 12.117 2.581 -13.903 1.00 84.44 96 GLY A C 1
ATOM 742 O O . GLY A 1 96 ? 11.065 2.214 -14.431 1.00 84.44 96 GLY A O 1
ATOM 743 N N . PRO A 1 97 ? 12.999 3.359 -14.565 1.00 87.38 97 PRO A N 1
ATOM 744 C CA . PRO A 1 97 ? 12.841 3.694 -15.980 1.00 87.38 97 PRO A CA 1
ATOM 745 C C . PRO A 1 97 ? 12.940 2.434 -16.856 1.00 87.38 97 PRO A C 1
ATOM 747 O O . PRO A 1 97 ? 13.767 1.563 -16.607 1.00 87.38 97 PRO A O 1
ATOM 750 N N . SER A 1 98 ? 12.107 2.337 -17.897 1.00 86.25 98 SER A N 1
ATOM 751 C CA . SER A 1 98 ? 12.108 1.200 -18.837 1.00 86.25 98 SER A CA 1
ATOM 752 C C . SER A 1 98 ? 12.915 1.443 -20.116 1.00 86.25 98 SER A C 1
ATOM 754 O O . SER A 1 98 ? 13.211 0.495 -20.835 1.00 86.25 98 SER A O 1
ATOM 756 N N . VAL A 1 99 ? 13.247 2.703 -20.413 1.00 85.81 99 VAL A N 1
ATOM 757 C CA . VAL A 1 99 ? 13.980 3.114 -21.627 1.00 85.81 99 VAL A CA 1
ATOM 758 C C . VAL A 1 99 ? 15.470 3.290 -21.354 1.00 85.81 99 VAL A C 1
ATOM 760 O O . VAL A 1 99 ? 16.292 3.056 -22.229 1.00 85.81 99 VAL A O 1
ATOM 763 N N . VAL A 1 100 ? 15.812 3.696 -20.135 1.00 88.12 100 VAL A N 1
ATOM 764 C CA . VAL A 1 100 ? 17.189 3.922 -19.708 1.00 88.12 100 VAL A CA 1
ATOM 765 C C . VAL A 1 100 ? 17.543 2.826 -18.722 1.00 88.12 100 VAL A C 1
ATOM 767 O O . VAL A 1 100 ? 16.850 2.642 -17.722 1.00 88.12 100 VAL A O 1
ATOM 770 N N . LEU A 1 101 ? 18.615 2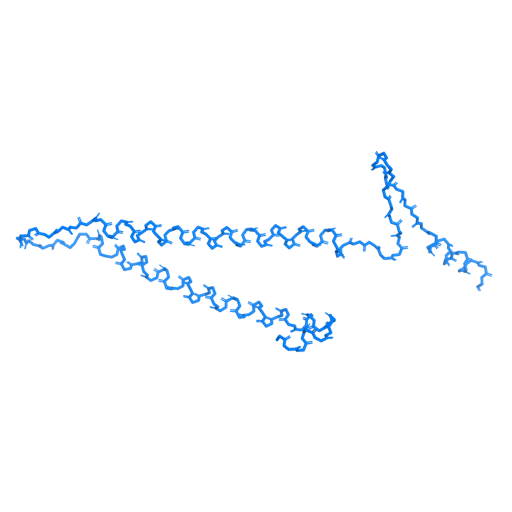.098 -19.002 1.00 88.19 101 LEU A N 1
ATOM 771 C CA . LEU A 1 101 ? 19.092 1.024 -18.145 1.00 88.19 101 LEU A CA 1
ATOM 772 C C . LEU A 1 101 ? 20.087 1.614 -17.143 1.00 88.19 101 LEU A C 1
ATOM 774 O O . LEU A 1 101 ? 21.130 2.137 -17.519 1.00 88.19 101 LEU A O 1
ATOM 778 N N . SER A 1 102 ? 19.780 1.540 -15.852 1.00 87.75 102 SER A N 1
ATOM 779 C CA . SER A 1 102 ? 20.700 1.952 -14.787 1.00 87.75 102 SER A CA 1
ATOM 780 C C . SER A 1 102 ? 21.314 0.727 -14.113 1.00 87.75 102 SER A C 1
ATOM 782 O O . SER A 1 102 ? 20.574 -0.116 -13.606 1.00 87.75 102 SER A O 1
ATOM 784 N N . ASN A 1 103 ? 22.643 0.649 -14.052 1.00 86.31 103 ASN A N 1
ATOM 785 C CA . ASN A 1 103 ? 23.381 -0.369 -13.306 1.00 86.31 103 ASN A CA 1
ATOM 786 C C . ASN A 1 103 ? 24.269 0.285 -12.233 1.00 86.31 103 ASN A C 1
ATOM 788 O O . ASN A 1 103 ? 24.760 1.397 -12.422 1.00 86.31 103 ASN A O 1
ATOM 792 N N . GLN A 1 104 ? 24.497 -0.391 -11.108 1.00 89.25 104 GLN A N 1
ATOM 793 C CA . GLN A 1 104 ? 25.459 0.058 -10.095 1.00 89.25 104 GLN A CA 1
ATOM 794 C C . GLN A 1 104 ? 26.783 -0.682 -10.278 1.00 89.25 104 GLN A C 1
ATOM 796 O O . GLN A 1 104 ? 26.815 -1.907 -10.396 1.00 89.25 104 GLN A O 1
ATOM 801 N N . LYS A 1 105 ? 27.888 0.065 -10.302 1.00 86.94 105 LYS A N 1
ATOM 802 C CA . LYS A 1 105 ? 29.237 -0.507 -10.264 1.00 86.94 105 LYS A CA 1
ATOM 803 C C . LYS A 1 105 ? 29.573 -0.972 -8.840 1.00 86.94 105 LYS A C 1
ATOM 805 O O . LYS A 1 105 ? 28.911 -0.600 -7.875 1.00 86.94 105 LYS A O 1
ATOM 810 N N . GLN A 1 106 ? 30.627 -1.777 -8.701 1.00 90.00 106 GLN A N 1
ATOM 811 C CA . GLN A 1 106 ? 31.089 -2.290 -7.399 1.00 90.00 106 GLN A CA 1
ATOM 812 C C . GLN A 1 106 ? 31.502 -1.182 -6.411 1.00 90.00 106 GLN A C 1
ATOM 814 O O . GLN A 1 106 ? 31.501 -1.407 -5.207 1.00 90.00 106 GLN A O 1
ATOM 819 N N . ASP A 1 107 ? 31.830 0.008 -6.912 1.00 92.38 107 ASP A N 1
ATOM 820 C CA . ASP A 1 107 ? 32.157 1.203 -6.128 1.00 92.38 107 ASP A CA 1
ATOM 821 C C . ASP A 1 107 ? 30.915 2.007 -5.683 1.00 92.38 107 ASP A C 1
ATOM 823 O O . ASP A 1 107 ? 31.048 3.034 -5.021 1.00 92.38 107 ASP A O 1
ATOM 827 N N . GLY A 1 108 ? 29.706 1.562 -6.046 1.00 87.12 108 GLY A N 1
ATOM 828 C CA . GLY A 1 108 ? 28.447 2.255 -5.763 1.00 87.12 108 GLY A CA 1
ATOM 829 C C . GLY A 1 108 ? 28.134 3.414 -6.715 1.00 87.12 108 GLY A C 1
ATOM 830 O O . GLY A 1 108 ? 27.083 4.042 -6.580 1.00 87.12 108 GLY A O 1
ATOM 831 N N . SER A 1 109 ? 28.997 3.698 -7.696 1.00 91.44 109 SER A N 1
ATOM 832 C CA . SER A 1 109 ? 28.702 4.691 -8.728 1.00 91.44 109 SER A CA 1
ATOM 833 C C . SER A 1 109 ? 27.643 4.170 -9.706 1.00 91.44 109 SER A C 1
ATOM 835 O O . SER A 1 109 ? 27.577 2.980 -10.034 1.00 91.44 109 SER A O 1
ATOM 837 N N . LEU A 1 110 ? 26.777 5.074 -10.167 1.00 87.38 110 LEU A N 1
ATOM 838 C CA . LEU A 1 110 ? 25.735 4.761 -11.141 1.00 87.38 110 LEU A CA 1
ATOM 839 C C . LEU A 1 110 ? 26.323 4.773 -12.555 1.00 87.38 110 LEU A C 1
ATOM 841 O O . LEU A 1 110 ? 26.878 5.775 -13.003 1.00 87.38 110 LEU A O 1
ATOM 845 N N . TYR A 1 111 ? 26.168 3.661 -13.267 1.00 90.44 111 TYR A N 1
ATOM 846 C CA . TYR A 1 111 ? 26.439 3.537 -14.692 1.00 90.44 111 TYR A CA 1
ATOM 847 C C . TYR A 1 111 ? 25.114 3.495 -15.449 1.00 90.44 111 TYR A C 1
ATOM 849 O O . TYR A 1 111 ? 24.295 2.603 -15.234 1.00 90.44 111 TYR A O 1
ATOM 857 N N . ILE A 1 112 ? 24.888 4.485 -16.306 1.00 90.94 112 ILE A N 1
ATOM 858 C CA . ILE A 1 112 ? 23.637 4.653 -17.045 1.00 90.94 112 ILE A CA 1
ATOM 859 C C . ILE A 1 112 ? 23.901 4.303 -18.508 1.00 90.94 112 ILE A C 1
ATOM 861 O O . ILE A 1 112 ? 24.795 4.875 -19.125 1.00 90.94 112 ILE A O 1
ATOM 865 N N . ILE A 1 113 ? 23.124 3.360 -19.033 1.00 92.31 113 ILE A N 1
ATOM 866 C CA . ILE A 1 113 ? 23.152 2.894 -20.418 1.00 92.31 113 ILE A CA 1
ATOM 867 C C . ILE A 1 113 ? 21.918 3.471 -21.118 1.00 92.31 113 ILE A C 1
ATOM 869 O O . ILE A 1 113 ? 20.786 3.233 -20.683 1.00 92.31 113 ILE A O 1
ATOM 873 N N . ASP A 1 114 ? 22.145 4.233 -22.189 1.00 94.06 114 ASP A N 1
ATOM 874 C CA . ASP A 1 114 ? 21.103 4.963 -22.925 1.00 94.06 114 ASP A CA 1
ATOM 875 C C . ASP A 1 114 ? 21.042 4.609 -24.427 1.00 94.06 114 ASP A C 1
ATOM 877 O O . ASP A 1 114 ? 20.550 5.378 -25.256 1.00 94.06 114 ASP A O 1
ATOM 881 N N . ASP A 1 115 ? 21.522 3.413 -24.782 1.00 93.94 115 ASP A N 1
ATOM 882 C CA . ASP A 1 115 ? 21.661 2.937 -26.167 1.00 93.94 115 ASP A CA 1
ATOM 883 C C . ASP A 1 115 ? 20.338 2.964 -26.945 1.00 93.94 115 ASP A C 1
ATOM 885 O O . ASP A 1 115 ? 20.324 3.207 -28.151 1.00 93.94 115 ASP A O 1
ATOM 889 N N . PHE A 1 116 ? 19.203 2.756 -26.264 1.00 93.62 116 PHE A N 1
ATOM 890 C CA . PHE A 1 116 ? 17.888 2.861 -26.897 1.00 93.62 116 PHE A CA 1
ATOM 891 C C . PHE A 1 116 ? 17.660 4.262 -27.454 1.00 93.62 116 PHE A C 1
ATOM 893 O O . PHE A 1 116 ? 17.282 4.403 -28.615 1.00 93.62 116 PHE A O 1
ATOM 900 N N . ARG A 1 117 ? 17.897 5.307 -26.651 1.00 93.88 117 ARG A N 1
ATOM 901 C CA . ARG A 1 117 ? 17.689 6.686 -27.102 1.00 93.88 117 ARG A CA 1
ATOM 902 C C . ARG A 1 117 ? 18.661 7.025 -28.223 1.00 93.88 117 ARG A C 1
ATOM 904 O O . ARG A 1 117 ? 18.220 7.589 -29.218 1.00 93.88 117 ARG A O 1
ATOM 911 N N . GLU A 1 118 ? 19.930 6.643 -28.104 1.00 95.19 118 GLU A N 1
ATOM 912 C CA . GLU A 1 118 ? 20.939 6.880 -29.144 1.00 95.19 118 GLU A CA 1
ATOM 913 C C . GLU A 1 118 ? 20.570 6.215 -30.479 1.00 95.19 118 GLU A C 1
ATOM 915 O O . GLU A 1 118 ? 20.564 6.883 -31.514 1.00 95.19 118 GLU A O 1
ATOM 920 N N . ALA A 1 119 ? 20.166 4.943 -30.461 1.00 94.94 119 ALA A N 1
ATOM 921 C CA . ALA A 1 119 ? 19.752 4.226 -31.665 1.00 94.94 119 ALA A CA 1
ATOM 922 C C . ALA A 1 119 ? 18.503 4.849 -32.316 1.00 94.94 119 ALA A C 1
ATOM 924 O O . ALA A 1 119 ? 18.469 5.025 -33.536 1.00 94.94 119 ALA A O 1
ATOM 925 N N . TYR A 1 120 ? 17.495 5.236 -31.518 1.00 95.12 120 TYR A N 1
ATOM 926 C CA . TYR A 1 120 ? 16.313 5.937 -32.038 1.00 95.12 120 TYR A CA 1
ATOM 927 C C . TYR A 1 120 ? 16.668 7.315 -32.614 1.00 95.12 120 TYR A C 1
ATOM 929 O O . TYR A 1 120 ? 16.128 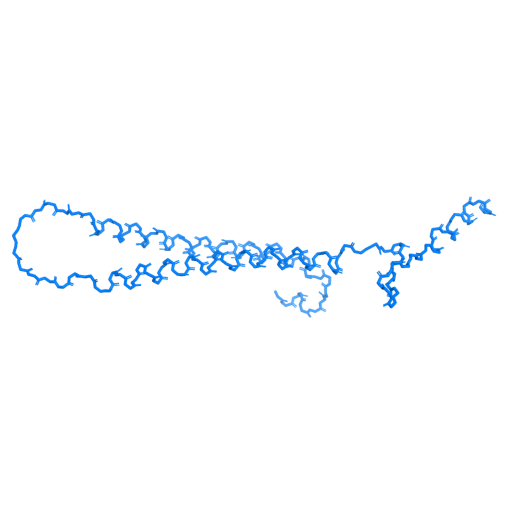7.697 -33.653 1.00 95.12 120 TYR A O 1
ATOM 937 N N . TYR A 1 121 ? 17.590 8.050 -31.982 1.00 96.31 121 TYR A N 1
ATOM 938 C CA . TYR A 1 121 ? 18.074 9.330 -32.501 1.00 96.31 121 TYR A CA 1
ATOM 939 C C . TYR A 1 121 ? 18.833 9.170 -33.816 1.00 96.31 121 TYR A C 1
ATOM 941 O O . TYR A 1 121 ? 18.611 9.961 -34.733 1.00 96.31 121 TYR A O 1
ATOM 949 N N . TRP A 1 122 ? 19.691 8.152 -33.925 1.00 97.00 122 TRP A N 1
ATOM 950 C CA . TRP A 1 122 ? 20.415 7.861 -35.158 1.00 97.00 122 TRP A CA 1
ATOM 951 C C . TRP A 1 122 ? 19.450 7.543 -36.299 1.00 97.00 122 TRP A C 1
ATOM 953 O O . TRP A 1 122 ? 19.573 8.132 -37.373 1.00 97.00 122 TRP A O 1
ATOM 963 N N . LEU A 1 123 ? 18.453 6.685 -36.052 1.00 96.94 123 LEU A N 1
ATOM 964 C CA . LEU A 1 123 ? 17.449 6.333 -37.055 1.00 96.94 123 LEU A CA 1
ATOM 965 C C . LEU A 1 123 ? 16.703 7.583 -37.543 1.00 96.94 123 LEU A C 1
ATOM 967 O O . LEU A 1 123 ? 16.657 7.835 -38.737 1.00 96.94 123 LEU A O 1
ATOM 971 N N . ASN A 1 124 ? 16.242 8.435 -36.624 1.00 96.88 124 ASN A N 1
ATOM 972 C CA . ASN A 1 124 ? 15.517 9.665 -36.959 1.00 96.88 124 ASN A CA 1
ATOM 973 C C . ASN A 1 124 ? 16.335 10.693 -37.769 1.00 96.88 124 ASN A C 1
ATOM 975 O O . ASN A 1 124 ? 15.762 11.584 -38.390 1.00 96.88 124 ASN A O 1
ATOM 979 N N . GLN A 1 125 ? 17.668 10.633 -37.722 1.00 96.31 125 GLN A N 1
ATOM 980 C CA . GLN A 1 125 ? 18.536 11.540 -38.483 1.00 96.31 125 GLN A CA 1
ATOM 981 C C . GLN A 1 125 ? 18.981 10.958 -39.831 1.00 96.31 125 GLN A C 1
ATOM 983 O O . GLN A 1 125 ? 19.406 11.720 -40.697 1.00 96.31 125 GLN A O 1
ATOM 988 N N . ASN A 1 126 ? 18.919 9.634 -40.001 1.00 95.19 126 ASN A N 1
ATOM 989 C CA . ASN A 1 126 ? 19.512 8.930 -41.143 1.00 95.19 126 ASN A CA 1
ATOM 990 C C . ASN A 1 126 ? 18.493 8.149 -41.993 1.00 95.19 126 ASN A C 1
ATOM 992 O O . ASN A 1 126 ? 18.871 7.624 -43.042 1.00 95.19 126 ASN A O 1
ATOM 996 N N . THR A 1 127 ? 17.225 8.081 -41.576 1.00 87.38 127 THR A N 1
ATOM 997 C CA . THR A 1 127 ? 16.090 7.531 -42.340 1.00 87.38 127 THR A CA 1
ATOM 998 C C . THR A 1 127 ? 14.844 8.367 -42.104 1.00 87.38 127 THR A C 1
ATOM 1000 O O .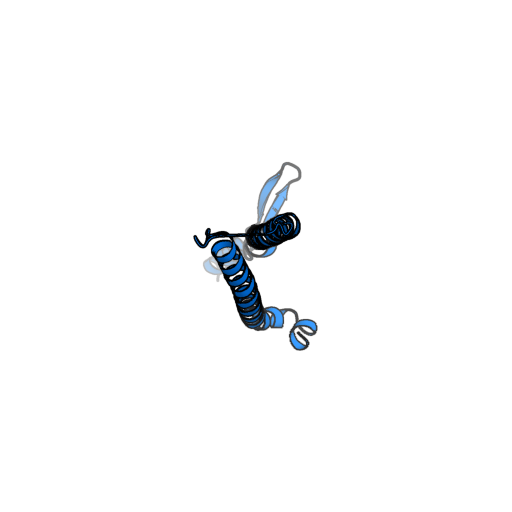 THR A 1 127 ? 14.173 8.706 -43.100 1.00 87.38 127 THR A O 1
#

Organism: Henneguya salminicola (NCBI:txid69463)

pLDDT: mean 81.65, std 18.09, range [25.62, 97.25]

Sequence (127 aa):
SYFSGVMVRLIQTLTPIVVSCTAISVSVLLKHYFVLEKTIKEASKPVVKKTKKGAPVSSDSMLTNIFTSAMLIFISLCFMHFVIHCTHTTRVSYSGPSVVLSNQKQDGSLYIIDDFREAYYWLNQNT

Foldseek 3Di:
DVVCVVDVVCVVVVVVVVVVVVVVVVVVVVVVLVVVVVVLVVVPDDDDDDDDDDDDPDDVSVVVVVVSVVVVVVVVVVVVVVVVVVVVCCVPPPPDDPQKDWDADPVRDIDIDRVNVVVVVVVVVPD